Protein AF-A0A524AVU0-F1 (afdb_monomer)

Mea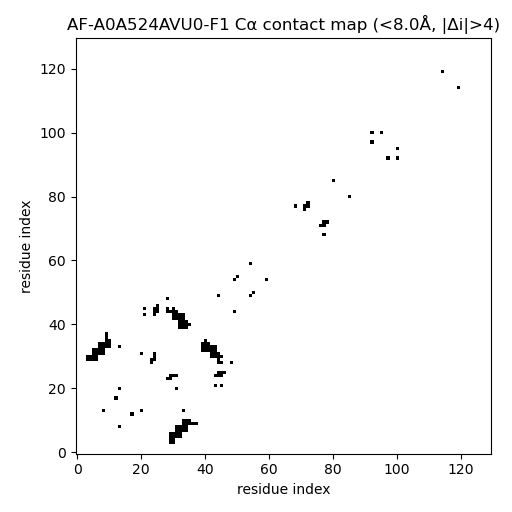n predicted aligned error: 15.17 Å

Radius of gyration: 26.37 Å; Cα contacts (8 Å, |Δi|>4): 85; chains: 1; bounding box: 42×37×75 Å

Structure (mmCIF, N/CA/C/O backbone):
data_AF-A0A524AVU0-F1
#
_entry.id   AF-A0A524AVU0-F1
#
loop_
_atom_site.group_PDB
_atom_site.id
_atom_site.type_symbol
_atom_site.label_atom_id
_atom_site.label_alt_id
_atom_site.label_comp_id
_atom_site.label_asym_id
_atom_site.label_entity_id
_atom_site.label_seq_id
_atom_site.pdbx_PDB_ins_code
_atom_site.Cartn_x
_atom_site.Cartn_y
_atom_site.Cartn_z
_atom_site.occupancy
_atom_site.B_iso_or_equiv
_atom_site.auth_seq_id
_atom_site.auth_comp_id
_atom_site.auth_asym_id
_atom_site.auth_atom_id
_atom_site.pdbx_PDB_model_num
ATOM 1 N N . MET A 1 1 ? -4.276 -19.405 12.313 1.00 39.25 1 MET A N 1
ATOM 2 C CA . MET A 1 1 ? -4.145 -18.007 12.781 1.00 39.25 1 MET A CA 1
ATOM 3 C C . MET A 1 1 ? -4.163 -18.023 14.297 1.00 39.25 1 MET A C 1
ATOM 5 O O . MET A 1 1 ? -5.142 -18.492 14.859 1.00 39.25 1 MET A O 1
ATOM 9 N N . ALA A 1 2 ? -3.079 -17.612 14.958 1.00 41.84 2 ALA A N 1
ATOM 10 C CA . ALA A 1 2 ? -3.064 -17.528 16.416 1.00 41.84 2 ALA A CA 1
ATOM 11 C C . ALA A 1 2 ? -3.950 -16.352 16.847 1.00 41.84 2 ALA A C 1
ATOM 13 O O . ALA A 1 2 ? -3.690 -15.211 16.464 1.00 41.84 2 ALA A O 1
ATOM 14 N N . ILE A 1 3 ? -5.014 -16.637 17.594 1.00 47.78 3 ILE A N 1
ATOM 15 C CA . ILE A 1 3 ? -5.850 -15.610 18.211 1.00 47.78 3 ILE A CA 1
ATOM 16 C C . ILE A 1 3 ? -4.980 -14.966 19.292 1.00 47.78 3 ILE A C 1
ATOM 18 O O . ILE A 1 3 ? -4.760 -15.560 20.345 1.00 47.78 3 ILE A O 1
ATOM 22 N N . LYS A 1 4 ? -4.414 -13.784 19.016 1.00 62.25 4 LYS A N 1
ATOM 23 C CA . LYS A 1 4 ? -3.783 -12.979 20.067 1.00 62.25 4 LYS A CA 1
ATOM 24 C C . LYS A 1 4 ? -4.884 -12.625 21.067 1.00 62.25 4 LYS A C 1
ATOM 26 O O . LYS A 1 4 ? -5.882 -12.024 20.674 1.00 62.25 4 LYS A O 1
ATOM 31 N N . THR A 1 5 ? -4.725 -13.018 22.327 1.00 80.88 5 THR A N 1
ATOM 32 C CA . THR A 1 5 ? -5.661 -12.678 23.403 1.00 80.88 5 THR A CA 1
ATOM 33 C C . THR A 1 5 ? -5.806 -11.159 23.470 1.00 80.88 5 THR A C 1
ATOM 35 O O . THR A 1 5 ? -4.847 -10.474 23.804 1.00 80.88 5 THR A O 1
ATOM 38 N N . ALA A 1 6 ? -6.968 -10.623 23.096 1.00 86.19 6 ALA A N 1
ATOM 39 C CA . ALA A 1 6 ? -7.215 -9.185 23.109 1.00 86.19 6 ALA A CA 1
ATOM 40 C C . ALA A 1 6 ? -7.743 -8.750 24.480 1.00 86.19 6 ALA A C 1
ATOM 42 O O . ALA A 1 6 ? -8.672 -9.357 25.022 1.00 86.19 6 ALA A O 1
ATOM 43 N N . LYS A 1 7 ? -7.161 -7.684 25.030 1.00 92.50 7 LYS A N 1
ATOM 44 C CA . LYS A 1 7 ? -7.627 -7.054 26.270 1.00 92.50 7 LYS A CA 1
ATOM 45 C C . LYS A 1 7 ? -8.845 -6.189 25.950 1.00 92.50 7 LYS A C 1
ATOM 47 O O . LYS A 1 7 ? -8.826 -5.468 24.960 1.00 92.50 7 LYS A O 1
ATOM 52 N N . ARG A 1 8 ? -9.901 -6.255 26.759 1.00 94.44 8 ARG A N 1
ATOM 53 C CA . ARG A 1 8 ? -11.109 -5.426 26.600 1.00 94.44 8 ARG A CA 1
ATOM 54 C C . ARG A 1 8 ? -11.158 -4.382 27.700 1.00 94.44 8 ARG A C 1
ATOM 56 O O . ARG A 1 8 ? -10.983 -4.741 28.860 1.00 94.44 8 ARG A O 1
ATOM 63 N N . ILE A 1 9 ? -11.393 -3.127 27.332 1.00 95.75 9 ILE A N 1
ATOM 64 C CA . ILE A 1 9 ? -11.539 -2.016 28.277 1.00 95.75 9 ILE A CA 1
ATOM 65 C C . ILE A 1 9 ? -12.747 -1.143 27.907 1.00 95.75 9 ILE A C 1
ATOM 67 O O . ILE A 1 9 ? -13.034 -0.967 26.719 1.00 95.75 9 ILE A O 1
ATOM 71 N N . PRO A 1 10 ? -13.454 -0.549 28.880 1.00 96.75 10 PRO A N 1
ATOM 72 C CA . PRO A 1 10 ? -14.477 0.455 28.608 1.00 96.75 10 PRO A CA 1
ATOM 73 C C . PRO A 1 10 ? -13.900 1.716 27.947 1.00 96.75 10 PRO A C 1
ATOM 75 O O . PRO A 1 10 ? -12.775 2.130 28.224 1.00 96.75 10 PRO A O 1
ATOM 78 N N . ALA A 1 11 ? -14.704 2.404 27.135 1.00 95.06 11 ALA A N 1
ATOM 79 C CA . ALA A 1 11 ? -14.329 3.662 26.483 1.00 95.06 11 ALA A CA 1
ATOM 80 C C . ALA A 1 11 ? -13.918 4.762 27.476 1.00 95.06 11 ALA A C 1
ATOM 82 O O . ALA A 1 11 ? -13.056 5.586 27.175 1.00 95.06 11 ALA A O 1
ATOM 83 N N . THR A 1 12 ? -14.503 4.764 28.675 1.00 94.69 12 THR A N 1
ATOM 84 C CA . THR A 1 12 ? -14.124 5.671 29.765 1.00 94.69 12 THR A CA 1
ATOM 85 C C . THR A 1 12 ? -12.705 5.408 30.261 1.00 94.69 12 THR A C 1
ATOM 87 O O . THR A 1 12 ? -11.946 6.353 30.453 1.00 94.69 12 THR A O 1
ATOM 90 N N . GLU A 1 13 ? -12.318 4.141 30.411 1.00 93.38 13 GLU A N 1
ATOM 91 C CA . GLU A 1 13 ? -10.966 3.743 30.809 1.00 93.38 13 GLU A CA 1
ATOM 92 C C . GLU A 1 13 ? -9.952 4.066 29.707 1.00 93.38 13 GLU A C 1
ATOM 94 O O . GLU A 1 13 ? -8.913 4.669 29.977 1.00 93.38 13 GLU A O 1
ATOM 99 N N . ALA A 1 14 ? -10.305 3.777 28.450 1.00 93.25 14 ALA A N 1
ATOM 100 C CA . ALA A 1 14 ? -9.487 4.122 27.290 1.00 93.25 14 ALA A CA 1
ATOM 101 C C . ALA A 1 14 ? -9.226 5.633 27.196 1.00 93.25 14 ALA A C 1
ATOM 103 O O . ALA A 1 14 ? -8.112 6.043 26.886 1.00 93.25 14 ALA A O 1
ATOM 104 N N . LYS A 1 15 ? -10.232 6.467 27.495 1.00 93.19 15 LYS A N 1
ATOM 105 C CA . LYS A 1 15 ? -10.098 7.929 27.504 1.00 93.19 15 LYS A CA 1
ATOM 106 C C . LYS A 1 15 ? -9.169 8.413 28.619 1.00 93.19 15 LYS A C 1
ATOM 108 O O . LYS A 1 15 ? -8.332 9.277 28.375 1.00 93.19 15 LYS A O 1
ATOM 113 N N . THR A 1 16 ? -9.314 7.872 29.826 1.00 96.31 16 THR A N 1
ATOM 114 C CA . THR A 1 16 ? -8.532 8.295 30.999 1.00 96.31 16 THR A CA 1
ATOM 115 C C . THR A 1 16 ? -7.072 7.848 30.912 1.00 96.31 16 THR A C 1
ATOM 117 O O . THR A 1 16 ? -6.177 8.595 31.299 1.00 96.31 16 THR A O 1
ATOM 120 N N . HIS A 1 17 ? -6.815 6.659 30.363 1.00 95.19 17 HIS A N 1
ATOM 121 C CA . HIS A 1 17 ? -5.491 6.027 30.351 1.00 95.19 17 HIS A CA 1
ATOM 122 C C . HIS A 1 17 ? -4.903 5.865 28.945 1.00 95.19 17 HIS A C 1
ATOM 124 O O . HIS A 1 17 ? -4.040 5.014 28.728 1.00 95.19 17 HIS A O 1
ATOM 130 N N . PHE A 1 18 ? -5.332 6.688 27.983 1.00 94.75 18 PHE A N 1
ATOM 131 C CA . PHE A 1 18 ? -5.000 6.507 26.566 1.00 94.75 18 PHE A CA 1
ATOM 132 C C . PHE A 1 18 ? -3.496 6.337 26.304 1.00 94.75 18 PHE A C 1
ATOM 134 O O . PHE A 1 18 ? -3.090 5.404 25.618 1.00 94.75 18 PHE A O 1
ATOM 141 N N . GLY A 1 19 ? -2.654 7.188 26.900 1.00 94.25 19 GLY A N 1
ATOM 142 C CA . GLY A 1 19 ? -1.200 7.112 26.717 1.00 94.25 19 GLY A CA 1
ATOM 143 C C . GLY A 1 19 ? -0.590 5.793 27.208 1.00 94.25 19 GLY A C 1
ATOM 144 O O . GLY A 1 19 ? 0.265 5.224 26.533 1.00 94.25 19 GLY A O 1
ATOM 145 N N . GLN A 1 20 ? -1.067 5.267 28.341 1.00 95.06 20 GLN A N 1
ATOM 146 C CA . GLN A 1 20 ? -0.618 3.975 28.874 1.00 95.06 20 GLN A CA 1
ATOM 147 C C . GLN A 1 20 ? -1.078 2.820 27.984 1.00 95.06 20 GLN A C 1
ATOM 149 O O . GLN A 1 20 ? -0.287 1.928 27.692 1.00 95.06 20 GLN A O 1
ATOM 154 N N . VAL A 1 21 ? -2.322 2.873 27.496 1.00 95.00 21 VAL A N 1
ATOM 155 C CA . VAL A 1 21 ? -2.873 1.879 26.564 1.00 95.00 21 VAL A CA 1
ATOM 156 C C . VAL A 1 21 ? -2.063 1.843 25.266 1.00 95.00 21 VAL A C 1
ATOM 158 O O . VAL A 1 21 ? -1.675 0.768 24.816 1.00 95.00 21 VAL A O 1
ATOM 161 N N . VAL A 1 22 ? -1.743 3.002 24.682 1.00 95.31 22 VAL A N 1
ATOM 162 C CA . 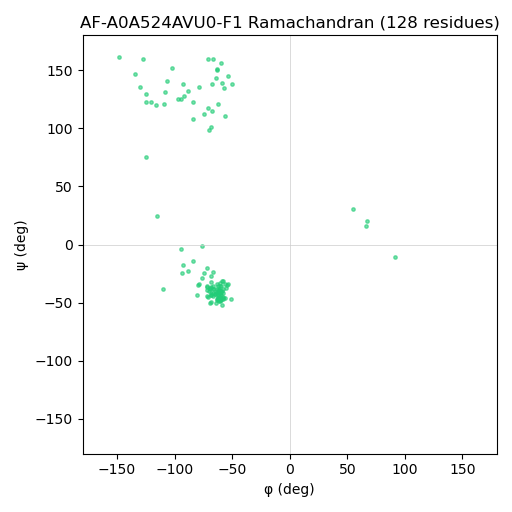VAL A 1 22 ? -0.910 3.080 23.469 1.00 95.31 22 VAL A CA 1
ATOM 163 C C . VAL A 1 22 ? 0.484 2.507 23.722 1.00 95.31 22 VAL A C 1
ATOM 165 O O . VAL A 1 22 ? 0.965 1.709 22.917 1.00 95.31 22 VAL A O 1
ATOM 168 N N . GLN A 1 23 ? 1.117 2.859 24.845 1.00 95.06 23 GLN A N 1
ATOM 169 C CA . GLN A 1 23 ? 2.435 2.336 25.202 1.00 95.06 23 GLN A CA 1
ATOM 170 C C . GLN A 1 23 ? 2.413 0.811 25.401 1.00 95.06 23 GLN A C 1
ATOM 172 O O . GLN A 1 23 ? 3.304 0.114 24.912 1.00 95.06 23 GLN A O 1
ATOM 177 N N . GLU A 1 24 ? 1.395 0.278 26.081 1.00 92.75 24 GLU A N 1
ATOM 178 C CA . GLU A 1 24 ? 1.195 -1.160 26.297 1.00 92.75 24 GLU A CA 1
ATOM 179 C C . GLU A 1 24 ? 1.039 -1.896 24.961 1.00 92.75 24 GLU A C 1
ATOM 181 O O . GLU A 1 24 ? 1.750 -2.872 24.711 1.00 92.75 24 GLU A O 1
ATOM 186 N N . VAL A 1 25 ? 0.178 -1.401 24.067 1.00 95.25 25 VAL A N 1
ATOM 187 C CA . VAL A 1 25 ? -0.040 -1.987 22.735 1.00 95.25 25 VAL A CA 1
ATOM 188 C C . VAL A 1 25 ? 1.233 -1.929 21.888 1.00 95.25 25 VAL A C 1
ATOM 190 O O . VAL A 1 25 ? 1.568 -2.904 21.214 1.00 95.25 25 VAL A O 1
ATOM 193 N N . ALA A 1 26 ? 1.968 -0.815 21.927 1.00 93.94 26 ALA A N 1
ATOM 194 C CA . ALA A 1 26 ? 3.218 -0.659 21.188 1.00 93.94 26 ALA A CA 1
ATOM 195 C C . ALA A 1 26 ? 4.318 -1.607 21.695 1.00 93.94 26 ALA A C 1
ATOM 197 O O . ALA A 1 26 ? 5.064 -2.163 20.892 1.00 93.94 26 ALA A O 1
ATOM 198 N N . THR A 1 27 ? 4.394 -1.816 23.013 1.00 93.12 27 THR A N 1
ATOM 199 C CA . THR A 1 27 ? 5.441 -2.633 23.650 1.00 93.12 27 THR A CA 1
ATOM 200 C C . THR A 1 27 ? 5.140 -4.128 23.547 1.00 93.12 27 THR A C 1
ATOM 202 O O . THR A 1 27 ? 6.022 -4.926 23.247 1.00 93.12 27 THR A O 1
ATOM 205 N N . THR A 1 28 ? 3.890 -4.524 23.791 1.00 91.44 28 THR A N 1
ATOM 206 C CA . THR A 1 28 ? 3.496 -5.941 23.875 1.00 91.44 28 THR A CA 1
ATOM 207 C C . THR A 1 28 ? 2.986 -6.501 22.550 1.00 91.44 28 THR A C 1
ATOM 209 O O . THR A 1 28 ? 3.020 -7.710 22.328 1.00 91.44 28 THR A O 1
ATOM 212 N N . GLY A 1 29 ? 2.482 -5.642 21.658 1.00 88.69 29 GLY A N 1
ATOM 213 C CA . GLY A 1 29 ? 1.779 -6.070 20.450 1.00 88.69 29 GLY A CA 1
ATOM 214 C C . GLY A 1 29 ? 0.444 -6.769 20.731 1.00 88.69 29 GLY A C 1
ATOM 215 O O . GLY A 1 29 ? -0.071 -7.459 19.843 1.00 88.69 29 GLY A O 1
ATOM 216 N N . THR A 1 30 ? -0.095 -6.636 21.946 1.00 92.88 30 THR A N 1
ATOM 217 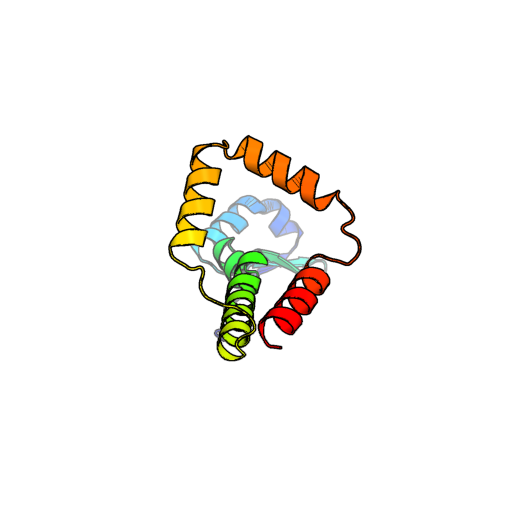C CA . THR A 1 30 ? -1.403 -7.162 22.345 1.00 92.88 30 THR A CA 1
ATOM 218 C C . THR A 1 30 ? -2.498 -6.169 21.947 1.00 92.88 30 THR A C 1
ATOM 220 O O . THR A 1 30 ? -2.439 -5.020 22.380 1.00 92.88 30 THR A O 1
ATOM 223 N N . PRO A 1 31 ? -3.497 -6.564 21.135 1.00 94.44 31 PRO A N 1
ATOM 224 C CA . PRO A 1 31 ? -4.611 -5.689 20.782 1.00 94.44 31 PRO A CA 1
ATOM 225 C C . PRO A 1 31 ? -5.466 -5.317 21.995 1.00 94.44 31 PRO A C 1
ATOM 227 O O . PRO A 1 31 ? -5.741 -6.163 22.852 1.00 94.44 31 PRO A O 1
ATOM 230 N N . VAL A 1 32 ? -5.952 -4.076 22.017 1.00 96.00 32 VAL A N 1
ATOM 231 C CA . VAL A 1 32 ? -6.904 -3.593 23.024 1.00 96.00 32 VAL A CA 1
ATOM 232 C C . VAL A 1 32 ? -8.218 -3.233 22.347 1.00 96.00 32 VAL A C 1
ATOM 234 O O . VAL A 1 32 ? -8.255 -2.368 21.480 1.00 96.00 32 VAL A O 1
ATOM 237 N N . ILE A 1 33 ? -9.299 -3.892 22.741 1.00 95.94 33 ILE A N 1
ATOM 238 C CA . ILE A 1 33 ? -10.658 -3.631 22.274 1.00 95.94 33 ILE A CA 1
ATOM 239 C C . ILE A 1 33 ? -11.317 -2.630 23.225 1.00 95.94 33 ILE A C 1
ATOM 241 O O . ILE A 1 33 ? -11.350 -2.835 24.439 1.00 95.94 33 ILE A O 1
ATOM 245 N N . ILE A 1 34 ? -11.855 -1.557 22.659 1.00 96.81 34 ILE A N 1
ATOM 246 C CA . ILE A 1 34 ? -12.603 -0.527 23.368 1.00 96.81 34 ILE A CA 1
ATOM 247 C C . ILE A 1 34 ? -14.088 -0.859 23.287 1.00 96.81 34 ILE A C 1
ATOM 249 O O . ILE A 1 34 ? -14.645 -0.996 22.195 1.00 96.81 34 ILE A O 1
ATOM 253 N N . GLN A 1 35 ? -14.726 -0.928 24.451 1.00 97.19 35 GLN A N 1
ATOM 254 C CA . GLN A 1 35 ? -16.146 -1.215 24.579 1.00 97.19 35 GLN A CA 1
ATOM 255 C C . GLN A 1 35 ? -16.952 0.026 24.951 1.00 97.19 35 GLN A C 1
ATOM 257 O O . GLN A 1 35 ? -16.555 0.812 25.814 1.00 97.19 35 GLN A O 1
ATOM 262 N N . HIS A 1 36 ? -18.137 0.175 24.368 1.00 94.81 36 HIS A N 1
ATOM 263 C CA . HIS A 1 36 ? -19.118 1.171 24.793 1.00 94.81 36 HIS A CA 1
ATOM 264 C C . HIS A 1 36 ? -20.435 0.464 25.092 1.00 94.81 36 HIS A C 1
ATOM 266 O O . HIS A 1 36 ? -20.977 -0.217 24.231 1.00 94.81 36 HIS A O 1
ATOM 272 N N . ARG A 1 37 ? -20.939 0.618 26.324 1.00 92.19 37 ARG A N 1
ATOM 273 C CA . ARG A 1 37 ? -22.160 -0.059 26.809 1.00 92.19 37 ARG A CA 1
ATOM 274 C C . ARG A 1 37 ? -22.131 -1.592 26.664 1.00 92.19 37 ARG A C 1
ATOM 276 O O . ARG A 1 37 ? -23.174 -2.212 26.534 1.00 92.19 37 ARG A O 1
ATOM 283 N N . GLY A 1 38 ? -20.940 -2.189 26.746 1.00 88.62 38 GLY A N 1
ATOM 284 C CA . GLY A 1 38 ? -20.739 -3.640 26.658 1.00 88.62 38 GLY A CA 1
ATOM 285 C C . GLY A 1 38 ? -20.464 -4.164 25.246 1.00 88.62 38 GLY A C 1
ATOM 286 O O . GLY A 1 38 ? -20.014 -5.298 25.121 1.00 88.62 38 GLY A O 1
ATOM 287 N N . ASP A 1 39 ? -20.644 -3.337 24.214 1.00 94.88 39 ASP A N 1
ATOM 288 C CA . ASP A 1 39 ? -20.388 -3.721 22.826 1.00 94.88 39 ASP A CA 1
ATOM 289 C C . ASP A 1 39 ? -18.963 -3.356 22.398 1.00 94.88 39 ASP A C 1
ATOM 291 O O . ASP A 1 39 ? -18.485 -2.255 22.690 1.00 94.88 39 ASP A O 1
ATOM 295 N N . ASP A 1 40 ? -18.301 -4.256 21.667 1.00 96.06 40 ASP A N 1
ATOM 296 C CA . ASP A 1 40 ? -16.992 -4.021 21.048 1.00 96.06 40 ASP A CA 1
ATOM 297 C C . ASP A 1 40 ? -17.144 -2.972 19.922 1.00 96.06 40 ASP A C 1
ATOM 299 O O . ASP A 1 40 ? -17.825 -3.219 18.930 1.00 96.06 40 ASP A O 1
ATOM 303 N N . GLN A 1 41 ? -16.532 -1.789 20.071 1.00 95.94 41 GLN A N 1
ATOM 304 C CA . GLN A 1 41 ? -16.701 -0.665 19.128 1.00 95.94 41 GLN A CA 1
ATOM 305 C C . GLN A 1 41 ? -15.455 -0.366 18.297 1.00 95.94 41 GLN A C 1
ATOM 307 O O . GLN A 1 41 ? -15.547 0.006 17.130 1.00 95.94 41 GLN A O 1
ATOM 312 N N . ALA A 1 42 ? -14.277 -0.473 18.906 1.00 94.25 42 ALA A N 1
ATOM 313 C CA . ALA A 1 42 ? -13.017 -0.143 18.256 1.00 94.25 42 ALA A CA 1
ATOM 314 C C . ALA A 1 42 ? -11.891 -1.020 18.795 1.00 94.25 42 ALA A C 1
ATOM 316 O O . ALA A 1 42 ? -11.992 -1.584 19.883 1.00 94.25 42 ALA A O 1
ATOM 317 N N . VAL A 1 43 ? -10.792 -1.108 18.050 1.00 95.00 43 VAL A N 1
ATOM 318 C CA . VAL A 1 43 ? -9.576 -1.796 18.486 1.00 95.00 43 VAL A CA 1
ATOM 319 C C . VAL A 1 43 ? -8.369 -0.890 18.284 1.00 95.00 43 VAL A C 1
ATOM 321 O O . VAL A 1 43 ? -8.224 -0.252 17.244 1.00 95.00 43 VAL A O 1
ATOM 324 N N . ILE A 1 44 ? -7.493 -0.844 19.281 1.00 95.50 44 ILE A N 1
ATOM 325 C CA . ILE A 1 44 ? -6.159 -0.263 19.178 1.00 95.50 44 ILE A CA 1
ATOM 326 C C . ILE A 1 44 ? -5.183 -1.411 18.923 1.00 95.50 44 ILE A C 1
ATOM 328 O O . ILE A 1 44 ? -5.114 -2.379 19.685 1.00 95.50 44 ILE A O 1
ATOM 332 N N . ILE A 1 45 ? -4.414 -1.285 17.846 1.00 95.25 45 ILE A N 1
ATOM 333 C CA . ILE A 1 45 ? -3.318 -2.185 17.489 1.00 95.25 45 ILE A CA 1
ATOM 334 C C . ILE A 1 45 ? -2.047 -1.377 17.248 1.00 95.25 45 ILE A C 1
ATOM 336 O O . ILE A 1 45 ? -2.098 -0.177 16.981 1.00 95.25 45 ILE A O 1
ATOM 340 N N . SER A 1 46 ? -0.895 -2.040 17.337 1.00 94.00 46 SER A N 1
ATOM 341 C CA . SER A 1 46 ? 0.378 -1.404 17.002 1.00 94.00 46 SER A CA 1
ATOM 342 C C . SER A 1 46 ? 0.400 -1.012 15.523 1.00 94.00 46 SER A C 1
ATOM 344 O O . SER A 1 46 ? -0.187 -1.700 14.684 1.00 94.00 46 SER A O 1
ATOM 346 N N . LEU A 1 47 ? 1.137 0.049 15.178 1.00 89.12 47 LEU A N 1
ATOM 347 C CA . LEU A 1 47 ? 1.310 0.460 13.780 1.00 89.12 47 LEU A CA 1
ATOM 348 C C . LEU A 1 47 ? 1.866 -0.685 12.916 1.00 89.12 47 LEU A C 1
ATOM 350 O O . LEU A 1 47 ? 1.428 -0.879 11.788 1.00 89.12 47 LEU A O 1
ATOM 354 N N . ARG A 1 48 ? 2.772 -1.495 13.476 1.00 89.00 48 ARG A N 1
ATOM 355 C CA . ARG A 1 48 ? 3.326 -2.682 12.814 1.00 89.00 48 ARG A CA 1
ATOM 356 C C . ARG A 1 48 ? 2.246 -3.710 12.470 1.00 89.00 48 ARG A C 1
ATOM 358 O O . ARG A 1 48 ? 2.247 -4.259 11.370 1.00 89.00 48 ARG A O 1
ATOM 365 N N . ASP A 1 49 ? 1.343 -3.999 13.407 1.00 90.06 49 ASP A N 1
ATOM 366 C CA . ASP A 1 49 ? 0.236 -4.927 13.159 1.00 90.06 49 ASP A CA 1
ATOM 367 C C . ASP A 1 49 ? -0.773 -4.327 12.169 1.00 90.06 49 ASP A C 1
ATOM 369 O O . ASP A 1 49 ? -1.246 -5.049 11.292 1.00 90.06 49 ASP A O 1
ATOM 373 N N . PHE A 1 50 ? -1.041 -3.018 12.248 1.00 89.12 50 PHE A N 1
ATOM 374 C CA . PHE A 1 50 ? -1.881 -2.311 11.280 1.00 89.12 50 PHE A CA 1
ATOM 375 C C . PHE A 1 50 ? -1.319 -2.425 9.861 1.00 89.12 50 PHE A C 1
ATOM 377 O O . PHE A 1 50 ? -2.019 -2.902 8.978 1.00 89.12 50 PHE A O 1
ATOM 384 N N . GLN A 1 51 ? -0.042 -2.102 9.652 1.00 86.75 51 GLN A N 1
ATOM 385 C CA . GLN A 1 51 ? 0.620 -2.194 8.344 1.00 86.75 51 GLN A CA 1
ATOM 386 C C . GLN A 1 51 ? 0.636 -3.622 7.782 1.00 86.75 51 GLN A C 1
ATOM 388 O O . GLN A 1 51 ? 0.553 -3.816 6.572 1.00 86.75 51 GLN A O 1
ATOM 393 N N . ARG A 1 52 ? 0.722 -4.645 8.643 1.00 84.50 52 ARG A N 1
ATOM 394 C CA . ARG A 1 52 ? 0.637 -6.046 8.204 1.00 84.50 52 ARG A CA 1
ATOM 395 C C . ARG A 1 52 ? -0.775 -6.423 7.748 1.00 84.50 52 ARG A C 1
ATOM 397 O O . ARG A 1 52 ? -0.919 -7.191 6.802 1.00 84.50 52 ARG A O 1
ATOM 404 N N . LEU A 1 53 ? -1.803 -5.947 8.450 1.00 84.38 53 LEU A N 1
ATOM 405 C CA . LEU A 1 53 ? -3.207 -6.249 8.143 1.00 84.38 53 LEU A CA 1
ATOM 406 C C . LEU A 1 53 ? -3.733 -5.408 6.969 1.00 84.38 53 LEU A C 1
ATOM 408 O O . LEU A 1 53 ? -4.513 -5.899 6.153 1.00 84.38 53 LEU A O 1
ATOM 412 N N . TRP A 1 54 ? -3.244 -4.176 6.854 1.00 77.69 54 TRP A N 1
ATOM 413 C CA . TRP A 1 54 ? -3.533 -3.201 5.808 1.00 77.69 54 TRP A CA 1
ATOM 414 C C . TRP A 1 54 ? -2.225 -2.734 5.148 1.00 77.69 54 TRP A C 1
ATOM 416 O O . TRP A 1 54 ? -1.744 -1.632 5.417 1.00 77.69 54 TRP A O 1
ATOM 426 N N . PRO A 1 55 ? -1.614 -3.565 4.283 1.00 67.94 55 PRO A N 1
ATOM 427 C CA . PRO A 1 55 ? -0.516 -3.106 3.444 1.00 67.94 55 PRO A CA 1
ATOM 428 C C . PRO A 1 55 ? -1.008 -1.936 2.586 1.00 67.94 55 PRO A C 1
ATOM 430 O O . PRO A 1 55 ? -2.129 -2.005 2.072 1.00 67.94 55 PRO A O 1
ATOM 433 N N . LEU A 1 56 ? -0.182 -0.895 2.411 1.00 62.22 56 LEU A N 1
ATOM 434 C CA . LEU A 1 56 ? -0.477 0.175 1.452 1.00 62.22 56 LEU A CA 1
ATOM 435 C C . LEU A 1 56 ? -0.834 -0.442 0.092 1.00 62.22 56 LEU A C 1
ATOM 437 O O . LEU A 1 56 ? -0.200 -1.398 -0.356 1.00 62.22 56 LEU A O 1
ATOM 441 N N . GLU A 1 57 ? -1.850 0.114 -0.556 1.00 55.19 57 GLU A N 1
ATOM 442 C CA . GLU A 1 57 ? -2.424 -0.378 -1.813 1.00 55.19 57 GLU A CA 1
ATOM 443 C C . GLU A 1 57 ? -1.363 -0.542 -2.917 1.00 55.19 57 GLU A C 1
ATOM 445 O O . GLU A 1 57 ? -1.366 -1.530 -3.648 1.00 55.19 57 GLU A O 1
ATOM 450 N N . GLU A 1 58 ? -0.357 0.335 -2.944 1.00 52.41 58 GLU A N 1
ATOM 451 C CA . GLU A 1 58 ? 0.808 0.251 -3.835 1.00 52.41 58 GLU A CA 1
ATOM 452 C C . GLU A 1 58 ? 1.602 -1.057 -3.676 1.00 52.41 58 GLU A C 1
ATOM 454 O O . GLU A 1 58 ? 2.024 -1.659 -4.666 1.00 52.41 58 GLU A O 1
ATOM 459 N N . ALA A 1 59 ? 1.747 -1.555 -2.444 1.00 53.84 59 ALA A N 1
ATOM 460 C CA . ALA A 1 59 ? 2.436 -2.812 -2.160 1.00 53.84 59 ALA A CA 1
ATOM 461 C C . ALA A 1 59 ? 1.598 -4.045 -2.541 1.00 53.84 59 ALA A C 1
ATOM 463 O O . ALA A 1 59 ? 2.161 -5.106 -2.809 1.00 53.84 59 ALA A O 1
ATOM 464 N N . ARG A 1 60 ? 0.262 -3.924 -2.595 1.00 53.16 60 ARG A N 1
ATOM 465 C CA . ARG A 1 60 ? -0.633 -4.981 -3.109 1.00 53.16 60 ARG A CA 1
ATOM 466 C C . ARG A 1 60 ? -0.684 -5.002 -4.637 1.00 53.16 60 ARG A C 1
ATOM 468 O O . ARG A 1 60 ? -0.750 -6.084 -5.216 1.00 53.16 60 ARG A O 1
ATOM 475 N N . LEU A 1 61 ? -0.599 -3.835 -5.275 1.00 55.41 61 LEU A N 1
ATOM 476 C CA . LEU A 1 61 ? -0.618 -3.688 -6.732 1.00 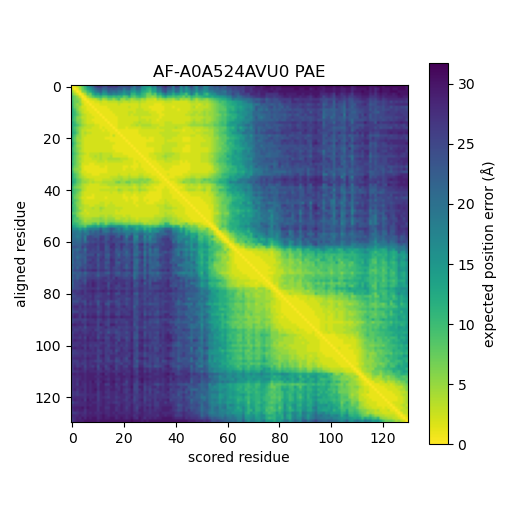55.41 61 LEU A CA 1
ATOM 477 C C . LEU A 1 61 ? 0.709 -4.074 -7.390 1.00 55.41 61 LEU A C 1
ATOM 479 O O . LEU A 1 61 ? 0.701 -4.516 -8.533 1.00 55.41 61 LEU A O 1
ATOM 483 N N . ALA A 1 62 ? 1.850 -3.933 -6.710 1.00 61.91 62 ALA A N 1
ATOM 484 C CA . ALA A 1 62 ? 3.153 -4.291 -7.278 1.00 61.91 62 ALA A CA 1
ATOM 485 C C . ALA A 1 62 ? 3.267 -5.782 -7.695 1.00 61.91 62 ALA A C 1
ATOM 487 O O . ALA A 1 62 ? 3.646 -6.037 -8.840 1.00 61.91 62 ALA A O 1
ATOM 488 N N . PRO A 1 63 ? 2.877 -6.772 -6.862 1.00 69.12 63 PRO A N 1
ATOM 489 C CA . PRO A 1 63 ? 2.853 -8.178 -7.269 1.00 69.12 63 PRO A CA 1
ATOM 490 C C . PRO A 1 63 ? 1.899 -8.459 -8.435 1.00 69.12 63 PRO A C 1
ATOM 492 O O . PRO A 1 63 ? 2.201 -9.278 -9.298 1.00 69.12 63 PRO A O 1
ATOM 495 N N . GLU A 1 64 ? 0.735 -7.808 -8.463 1.00 72.88 64 GLU A N 1
ATOM 496 C CA . GLU A 1 64 ? -0.259 -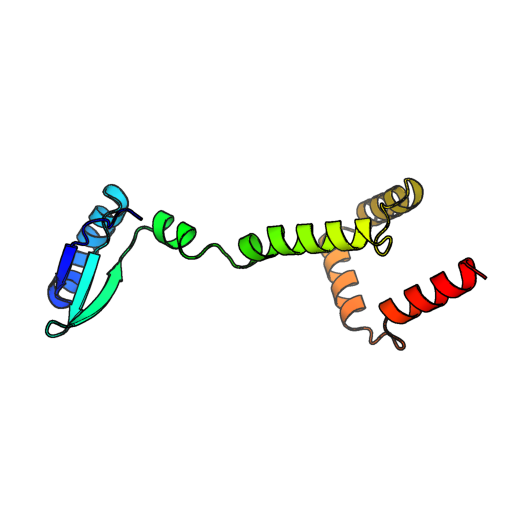8.000 -9.521 1.00 72.88 64 GLU A CA 1
ATOM 497 C C . GLU A 1 64 ? 0.206 -7.382 -10.842 1.00 72.88 64 GLU A C 1
ATOM 499 O O . GLU A 1 64 ? 0.168 -8.038 -11.881 1.00 72.88 64 GLU A O 1
ATOM 504 N N . ARG A 1 65 ? 0.756 -6.166 -10.796 1.00 73.25 65 ARG A N 1
ATOM 505 C CA . ARG A 1 65 ? 1.367 -5.501 -11.950 1.00 73.25 65 ARG A CA 1
ATOM 506 C C . ARG A 1 65 ? 2.520 -6.305 -12.530 1.00 73.25 65 ARG A C 1
ATOM 508 O O . ARG A 1 65 ? 2.609 -6.407 -13.750 1.00 73.25 65 ARG A O 1
ATOM 515 N N . GLU A 1 66 ? 3.370 -6.900 -11.694 1.00 80.94 66 GLU A N 1
ATOM 516 C CA . GLU A 1 66 ? 4.470 -7.731 -12.189 1.00 80.94 66 GLU A CA 1
ATOM 517 C C . GLU A 1 66 ? 3.959 -9.031 -12.823 1.00 80.94 66 GLU A C 1
ATOM 519 O O . GLU A 1 66 ? 4.454 -9.444 -13.872 1.00 80.94 66 GLU A O 1
ATOM 524 N N . ARG A 1 67 ? 2.907 -9.642 -12.259 1.00 80.12 67 ARG A N 1
ATOM 525 C CA . ARG A 1 67 ? 2.235 -10.800 -12.875 1.00 80.12 67 ARG A CA 1
ATOM 526 C C . ARG A 1 67 ? 1.629 -10.450 -14.228 1.00 80.12 67 ARG A C 1
ATOM 528 O O . ARG A 1 67 ? 1.827 -11.197 -15.180 1.00 80.12 67 ARG A O 1
ATOM 535 N N . VAL A 1 68 ? 0.932 -9.318 -14.329 1.00 82.81 68 VAL A N 1
ATOM 536 C CA . VAL A 1 68 ? 0.349 -8.835 -15.589 1.00 82.81 68 VAL A CA 1
ATOM 537 C C . VAL A 1 68 ? 1.447 -8.539 -16.607 1.00 82.81 68 VAL A C 1
ATOM 539 O O . VAL A 1 68 ? 1.364 -9.011 -17.736 1.00 82.81 68 VAL A O 1
ATOM 542 N N . ARG A 1 69 ? 2.518 -7.834 -16.218 1.00 81.88 69 ARG A N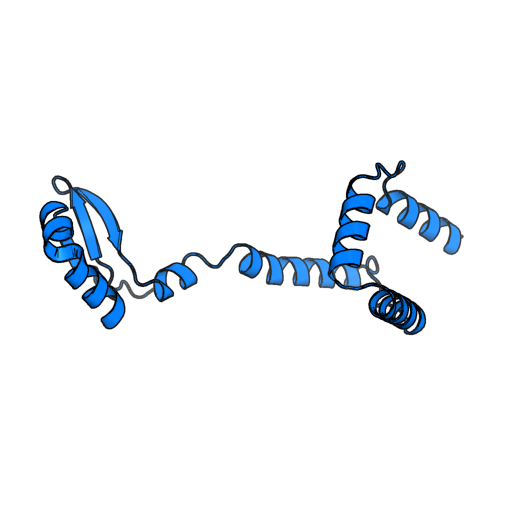 1
ATOM 543 C CA . ARG A 1 69 ? 3.676 -7.585 -17.093 1.00 81.88 69 ARG A CA 1
ATOM 544 C C . ARG A 1 69 ? 4.308 -8.876 -17.590 1.00 81.88 69 ARG A C 1
ATOM 546 O O . ARG A 1 69 ? 4.571 -9.001 -18.780 1.00 81.88 69 ARG A O 1
ATOM 553 N N . THR A 1 70 ? 4.516 -9.837 -16.697 1.00 84.19 70 THR A N 1
ATOM 554 C CA . THR A 1 70 ? 5.056 -11.151 -17.054 1.00 84.19 70 THR A CA 1
ATOM 555 C C . THR A 1 70 ? 4.137 -11.864 -18.042 1.00 84.19 70 THR A C 1
ATOM 557 O O . THR A 1 70 ? 4.608 -12.307 -19.082 1.00 84.19 70 THR A O 1
ATOM 560 N N . ALA A 1 71 ? 2.828 -11.902 -17.781 1.00 82.31 71 ALA A N 1
ATOM 561 C CA . ALA A 1 71 ? 1.855 -12.522 -18.678 1.00 82.31 71 ALA A CA 1
ATOM 562 C C . ALA A 1 71 ? 1.837 -11.862 -20.067 1.00 82.31 71 ALA A C 1
ATOM 564 O O . ALA A 1 71 ? 1.829 -12.557 -21.080 1.00 82.31 71 ALA A O 1
ATOM 565 N N . LEU A 1 72 ? 1.895 -10.530 -20.126 1.00 84.44 72 LEU A N 1
ATOM 566 C CA . LEU A 1 72 ? 1.954 -9.778 -21.379 1.00 84.44 72 LEU A CA 1
ATOM 567 C C . LEU A 1 72 ? 3.267 -10.018 -22.141 1.00 84.44 72 LEU A C 1
ATOM 569 O O . LEU A 1 72 ? 3.232 -10.147 -23.363 1.00 84.44 72 LEU A O 1
ATOM 573 N N . ARG A 1 73 ? 4.409 -10.139 -21.449 1.00 83.62 73 ARG A N 1
ATOM 574 C CA . ARG A 1 73 ? 5.683 -10.549 -22.068 1.00 83.62 73 ARG A CA 1
ATOM 575 C C . ARG A 1 73 ? 5.599 -11.962 -22.635 1.00 83.62 73 ARG A C 1
ATOM 577 O O . ARG A 1 73 ? 5.955 -12.181 -23.786 1.00 83.62 73 ARG A O 1
ATOM 584 N N . THR A 1 74 ? 5.083 -12.917 -21.858 1.00 84.00 74 THR A N 1
ATOM 585 C CA . THR A 1 74 ? 4.893 -14.304 -22.309 1.00 84.00 74 THR A CA 1
ATOM 586 C C . THR A 1 74 ? 3.960 -14.385 -23.518 1.00 84.00 74 THR A C 1
ATOM 588 O O . THR A 1 74 ? 4.198 -15.184 -24.417 1.00 84.00 74 THR A O 1
ATOM 591 N N . ALA A 1 75 ? 2.936 -13.531 -23.575 1.00 83.50 75 ALA A N 1
ATOM 592 C CA . ALA A 1 75 ? 2.030 -13.418 -24.714 1.00 83.50 75 ALA A CA 1
ATOM 593 C C . ALA A 1 75 ? 2.627 -12.658 -25.919 1.00 83.50 75 ALA A C 1
ATOM 595 O O . ALA A 1 75 ? 1.944 -12.494 -26.927 1.00 83.50 75 ALA A O 1
ATOM 596 N N . GLY A 1 76 ? 3.866 -12.156 -25.833 1.00 81.19 76 GLY A N 1
ATOM 597 C CA . GLY A 1 76 ? 4.498 -11.359 -26.892 1.00 81.19 76 GLY A CA 1
ATOM 598 C C . GLY A 1 76 ? 3.842 -9.989 -27.116 1.00 81.19 76 GLY A C 1
ATOM 599 O O . GLY A 1 76 ? 3.972 -9.394 -28.189 1.00 81.19 76 GLY A O 1
ATOM 600 N N . LEU A 1 77 ? 3.093 -9.496 -26.126 1.00 80.19 77 LEU A N 1
ATOM 601 C CA . LEU A 1 77 ? 2.425 -8.190 -26.136 1.00 80.19 77 LEU A CA 1
ATOM 602 C C . LEU A 1 77 ? 3.281 -7.089 -25.501 1.00 80.19 77 LEU A C 1
ATOM 604 O O . LEU A 1 77 ? 3.028 -5.911 -25.736 1.00 80.19 77 LEU A O 1
ATOM 608 N N . LEU A 1 78 ? 4.297 -7.467 -24.726 1.00 81.56 78 LEU A N 1
ATOM 609 C CA . LEU A 1 78 ? 5.346 -6.579 -24.233 1.00 81.56 78 LEU A CA 1
ATOM 610 C C . LEU A 1 78 ? 6.707 -7.138 -24.644 1.00 81.56 78 LEU A C 1
ATOM 612 O O . LEU A 1 78 ? 6.992 -8.306 -24.384 1.00 81.56 78 LEU A O 1
ATOM 616 N N . SER A 1 79 ? 7.541 -6.291 -25.237 1.00 78.38 79 SER A N 1
ATOM 617 C CA . SER A 1 79 ? 8.935 -6.606 -25.552 1.00 78.38 79 SER A CA 1
ATOM 618 C C . SER A 1 79 ? 9.867 -5.951 -24.538 1.00 78.38 79 SER A C 1
ATOM 620 O O . SER A 1 79 ? 9.535 -4.917 -23.954 1.00 78.38 79 SER A O 1
ATOM 622 N N . GLU A 1 80 ? 11.032 -6.561 -24.321 1.00 79.19 80 GLU A N 1
ATOM 623 C CA . GLU A 1 80 ? 12.118 -5.885 -23.612 1.00 79.19 80 GLU A CA 1
ATOM 624 C C . GLU A 1 80 ? 12.640 -4.726 -24.475 1.00 79.19 80 GLU A C 1
ATOM 626 O O . GLU A 1 80 ? 12.781 -4.911 -25.689 1.00 79.19 80 GLU A O 1
ATOM 631 N N . PRO A 1 81 ? 12.930 -3.554 -23.881 1.00 79.19 81 PRO A N 1
ATOM 632 C CA . PRO A 1 81 ? 13.546 -2.453 -24.606 1.00 79.19 81 PRO A CA 1
ATOM 633 C C . PRO A 1 81 ? 14.868 -2.898 -25.229 1.00 79.19 81 PRO A C 1
ATOM 635 O O . PRO A 1 81 ? 15.706 -3.534 -24.582 1.00 79.19 81 PRO A O 1
ATOM 638 N N . THR A 1 82 ? 15.077 -2.538 -26.485 1.00 86.19 82 THR A N 1
ATOM 639 C CA . THR A 1 82 ? 16.363 -2.707 -27.153 1.00 86.19 82 THR A CA 1
ATOM 640 C C . THR A 1 82 ? 17.422 -1.805 -26.514 1.00 86.19 82 THR A C 1
ATOM 642 O O . THR A 1 82 ? 17.124 -0.798 -25.869 1.00 86.19 82 THR A O 1
ATOM 645 N N . ALA A 1 83 ? 18.699 -2.135 -26.722 1.00 86.38 83 ALA A N 1
ATOM 646 C CA . ALA A 1 83 ? 19.804 -1.314 -26.223 1.00 86.38 83 ALA A CA 1
ATOM 647 C C . ALA A 1 83 ? 19.761 0.127 -26.767 1.00 86.38 83 ALA A C 1
ATOM 649 O O . ALA A 1 83 ? 20.165 1.058 -26.073 1.00 86.38 83 ALA A O 1
ATOM 650 N N . GLN A 1 84 ? 19.252 0.307 -27.989 1.00 84.38 84 GLN A N 1
ATOM 651 C CA . GLN A 1 84 ? 19.076 1.623 -28.591 1.00 84.38 84 GLN A CA 1
ATOM 652 C C . GLN A 1 84 ? 17.978 2.421 -27.880 1.00 84.38 84 GLN A C 1
ATOM 654 O O . GLN A 1 84 ? 18.230 3.545 -27.457 1.00 84.38 84 GLN A O 1
ATOM 659 N N . GLU A 1 85 ? 16.797 1.834 -27.679 1.00 82.81 85 GLU A N 1
ATOM 660 C CA . GLU A 1 85 ? 15.692 2.491 -26.967 1.00 82.81 85 GLU A CA 1
ATOM 661 C C . GLU A 1 85 ? 16.090 2.850 -25.529 1.00 82.81 85 GLU A C 1
ATOM 663 O O . GLU A 1 85 ? 15.809 3.949 -25.053 1.00 82.81 85 GLU A O 1
ATOM 668 N N . ALA A 1 86 ? 16.823 1.966 -24.844 1.00 86.31 86 ALA A N 1
ATOM 669 C CA . ALA A 1 86 ? 17.353 2.251 -23.513 1.00 86.31 86 ALA A CA 1
ATOM 670 C C . ALA A 1 86 ? 18.334 3.439 -23.514 1.00 86.31 86 ALA A C 1
ATOM 672 O O . ALA A 1 86 ? 18.296 4.273 -22.607 1.00 86.31 86 ALA A O 1
ATOM 673 N N . ALA A 1 87 ? 19.192 3.548 -24.534 1.00 89.56 87 ALA A N 1
ATOM 674 C CA . ALA A 1 87 ? 20.121 4.667 -24.675 1.00 89.56 87 ALA A CA 1
ATOM 675 C C . ALA A 1 87 ? 19.398 5.992 -24.975 1.00 89.56 87 ALA A C 1
ATOM 677 O O . ALA A 1 87 ? 19.801 7.039 -24.469 1.00 89.56 87 ALA A O 1
ATOM 678 N N . GLU A 1 88 ? 18.315 5.958 -25.755 1.00 90.19 88 GLU A N 1
ATOM 679 C CA . GLU A 1 88 ? 17.483 7.134 -26.033 1.00 90.19 88 GLU A CA 1
ATOM 680 C C . GLU A 1 88 ? 16.788 7.647 -24.766 1.00 90.19 88 GLU A C 1
ATOM 682 O O . GLU A 1 88 ? 16.819 8.852 -24.502 1.00 90.19 88 GLU A O 1
ATOM 687 N N . VAL A 1 89 ? 16.254 6.744 -23.934 1.00 87.25 89 VAL A N 1
ATOM 688 C CA . VAL A 1 89 ? 15.683 7.098 -22.624 1.00 87.25 89 VAL A CA 1
ATOM 689 C C . VAL A 1 89 ? 16.742 7.721 -21.716 1.00 87.25 89 VAL A C 1
ATOM 691 O O . VAL A 1 89 ? 16.523 8.805 -21.183 1.00 87.25 89 VAL A O 1
ATOM 694 N N . GLN A 1 90 ? 17.923 7.108 -21.596 1.00 88.38 90 GLN A N 1
ATOM 695 C CA . GLN A 1 90 ? 19.011 7.662 -20.777 1.00 88.38 90 GLN A CA 1
ATOM 696 C C . GLN A 1 90 ? 19.466 9.041 -21.270 1.00 88.38 90 GLN A C 1
ATOM 698 O O . GLN A 1 90 ? 19.725 9.943 -20.475 1.00 88.38 90 GLN A O 1
ATOM 703 N N . ALA A 1 91 ? 19.549 9.232 -22.588 1.00 92.06 91 ALA A N 1
ATOM 704 C CA . ALA A 1 91 ? 19.918 10.514 -23.172 1.00 92.06 91 ALA A CA 1
ATOM 705 C C . ALA A 1 91 ? 18.842 11.587 -22.950 1.00 92.06 91 ALA A C 1
ATOM 707 O O . ALA A 1 91 ? 19.183 12.763 -22.824 1.00 92.06 91 ALA A O 1
ATOM 708 N N . PHE A 1 92 ? 17.564 11.203 -22.911 1.00 90.38 92 PHE A N 1
ATOM 709 C CA . PHE A 1 92 ? 16.459 12.082 -22.542 1.00 90.38 92 PHE A CA 1
ATOM 710 C C . PHE A 1 92 ? 16.530 12.458 -21.056 1.00 90.38 92 PHE A C 1
ATOM 712 O O . PHE A 1 92 ? 16.523 13.642 -20.724 1.00 90.38 92 PHE A O 1
ATOM 719 N N . GLU A 1 93 ? 16.696 11.480 -20.166 1.00 90.06 93 GLU A N 1
ATOM 720 C CA . GLU A 1 93 ? 16.815 11.704 -18.720 1.00 90.06 93 GLU A CA 1
ATOM 721 C C . GLU A 1 93 ? 18.025 12.576 -18.361 1.00 90.06 93 GLU A C 1
ATOM 723 O O . GLU A 1 93 ? 17.937 13.424 -17.479 1.00 90.06 93 GLU A O 1
ATOM 728 N N . ALA A 1 94 ? 19.142 12.438 -19.080 1.00 92.75 94 ALA A N 1
ATOM 729 C CA . ALA A 1 94 ? 20.317 13.286 -18.889 1.00 92.75 94 ALA A CA 1
ATOM 730 C C . ALA A 1 94 ? 20.091 14.747 -19.325 1.00 92.75 94 ALA A C 1
ATOM 732 O O . ALA A 1 94 ? 20.750 15.652 -18.814 1.00 92.75 94 ALA A O 1
ATOM 733 N N . ARG A 1 95 ? 19.185 14.988 -20.283 1.00 93.94 95 ARG A N 1
ATOM 734 C CA . ARG A 1 95 ? 18.860 16.333 -20.793 1.00 93.94 95 ARG A CA 1
ATOM 735 C C . ARG A 1 95 ? 17.762 17.029 -19.995 1.00 93.94 95 ARG A C 1
ATOM 737 O O . ARG A 1 95 ? 17.687 18.255 -20.041 1.00 93.94 95 ARG A O 1
ATOM 744 N N . HIS A 1 96 ? 16.918 16.275 -19.296 1.00 91.56 96 HIS A N 1
ATOM 745 C CA . HIS A 1 96 ? 15.751 16.802 -18.597 1.00 91.56 96 HIS A CA 1
ATOM 746 C C . HIS A 1 96 ? 15.829 16.506 -17.105 1.00 91.56 96 HIS A C 1
ATOM 748 O O . HIS A 1 96 ? 15.893 15.350 -16.694 1.00 91.56 96 HIS A O 1
ATOM 754 N N . SER A 1 97 ? 15.769 17.558 -16.287 1.00 93.75 97 SER A N 1
ATOM 755 C CA . SER A 1 97 ? 15.694 17.408 -14.835 1.00 93.75 97 SER A CA 1
ATOM 756 C C . SER A 1 97 ? 14.441 16.612 -14.424 1.00 93.75 97 SER A C 1
ATOM 758 O O . SER A 1 97 ? 13.452 16.616 -15.160 1.00 93.75 97 SER A O 1
ATOM 760 N N . PRO A 1 98 ? 14.417 15.957 -13.250 1.00 88.75 98 PRO A N 1
ATOM 761 C CA . PRO A 1 98 ? 13.229 15.230 -12.790 1.00 88.75 98 PRO A CA 1
ATOM 762 C C . PRO A 1 98 ? 11.961 16.098 -12.715 1.00 88.75 98 PRO A C 1
ATOM 764 O O . PRO A 1 98 ? 10.861 15.619 -12.990 1.00 88.75 98 PRO A O 1
ATOM 767 N N . GLU A 1 99 ? 12.107 17.384 -12.383 1.00 89.75 99 GLU A N 1
ATOM 768 C CA . GLU A 1 99 ? 10.999 18.345 -12.373 1.00 89.75 99 GLU A CA 1
ATOM 769 C C . GLU A 1 99 ? 10.488 18.627 -13.793 1.00 89.75 99 GLU A C 1
ATOM 771 O O . GLU A 1 99 ? 9.278 18.592 -14.034 1.00 89.75 99 GLU A O 1
ATOM 776 N N . ASP A 1 100 ? 11.396 18.816 -14.756 1.00 90.00 100 ASP A N 1
ATOM 777 C CA . ASP A 1 100 ? 11.036 18.990 -16.166 1.00 90.00 100 ASP A CA 1
ATOM 778 C C . ASP A 1 100 ? 10.373 17.741 -16.749 1.00 90.00 100 ASP A C 1
ATOM 780 O O . ASP A 1 100 ? 9.378 17.854 -17.462 1.00 90.00 100 ASP A O 1
ATOM 784 N N . GLN A 1 101 ? 10.865 16.547 -16.413 1.00 87.88 101 GLN A N 1
ATOM 785 C CA . GLN A 1 101 ? 10.232 15.284 -16.801 1.00 87.88 101 GLN A CA 1
ATOM 786 C C . GLN A 1 101 ? 8.802 15.195 -16.250 1.00 87.88 101 GLN A C 1
ATOM 788 O O . GLN A 1 101 ? 7.876 14.828 -16.974 1.00 87.88 101 GLN A O 1
ATOM 793 N N . GLY A 1 102 ? 8.599 15.578 -14.984 1.00 85.62 102 GLY A N 1
ATOM 794 C CA . GLY A 1 102 ? 7.277 15.628 -14.360 1.00 85.62 102 GLY A CA 1
ATOM 795 C C . GLY A 1 102 ? 6.325 16.599 -15.064 1.00 85.62 102 GLY A C 1
ATOM 796 O O . GLY A 1 102 ? 5.153 16.270 -15.285 1.00 85.62 102 GLY A O 1
ATOM 797 N N . ARG A 1 103 ? 6.832 17.766 -15.479 1.00 90.69 103 ARG A N 1
ATOM 798 C CA . ARG A 1 103 ? 6.073 18.742 -16.270 1.00 90.69 103 ARG A CA 1
ATOM 799 C C . ARG A 1 103 ? 5.696 18.183 -17.642 1.00 90.69 103 ARG A C 1
ATOM 801 O O . ARG A 1 103 ? 4.513 18.183 -17.969 1.00 90.69 103 ARG A O 1
ATOM 808 N N . ILE A 1 104 ? 6.655 17.624 -18.384 1.00 86.44 104 ILE A N 1
ATOM 809 C CA . ILE A 1 104 ? 6.429 17.001 -19.702 1.00 86.44 104 ILE A CA 1
ATOM 810 C C . ILE A 1 104 ? 5.370 15.894 -19.606 1.00 86.44 104 ILE A C 1
ATOM 812 O O . ILE A 1 104 ? 4.428 15.864 -20.393 1.00 86.44 104 ILE A O 1
ATOM 816 N N . LEU A 1 105 ? 5.459 15.015 -18.603 1.00 81.62 105 LEU A N 1
ATOM 817 C CA . LEU A 1 105 ? 4.475 13.946 -18.390 1.00 81.62 105 LEU A CA 1
ATOM 818 C C . LEU A 1 105 ? 3.074 14.476 -18.074 1.00 81.62 105 LEU A C 1
ATOM 820 O O . LEU A 1 105 ? 2.081 13.839 -18.427 1.00 81.62 105 LEU A O 1
ATOM 824 N N . THR A 1 106 ? 2.984 15.600 -17.368 1.00 85.50 106 THR A N 1
ATOM 825 C CA . THR A 1 106 ? 1.701 16.235 -17.054 1.00 85.50 106 THR A CA 1
ATOM 826 C C . THR A 1 106 ? 1.088 16.846 -18.307 1.00 85.50 106 THR A C 1
ATOM 828 O O . THR A 1 106 ? -0.086 16.604 -18.576 1.00 85.50 106 THR A O 1
ATOM 831 N N . GLU A 1 107 ? 1.891 17.558 -19.101 1.00 87.00 107 GLU A N 1
ATOM 832 C CA . GLU A 1 107 ? 1.487 18.107 -20.399 1.00 87.00 107 GLU A CA 1
ATOM 833 C C . GLU A 1 107 ? 1.004 16.986 -21.335 1.00 87.00 107 GLU A C 1
ATOM 835 O O . GLU A 1 107 ? -0.075 17.081 -21.911 1.00 87.00 107 GLU A O 1
ATOM 840 N N . TRP A 1 108 ? 1.726 15.864 -21.414 1.00 81.12 108 TRP A N 1
ATOM 841 C CA . TRP A 1 108 ? 1.356 14.736 -22.275 1.00 81.12 108 TRP A CA 1
ATOM 842 C C . TRP A 1 108 ? 0.066 14.036 -21.850 1.00 81.12 108 TRP A C 1
ATOM 844 O O . TRP A 1 108 ? -0.702 13.612 -22.705 1.00 81.12 108 TRP A O 1
ATOM 854 N N . ARG A 1 109 ? -0.208 13.927 -20.545 1.00 78.81 109 ARG A N 1
ATOM 855 C CA . ARG A 1 109 ? -1.479 13.361 -20.055 1.00 78.81 109 ARG A CA 1
ATOM 856 C C . ARG A 1 109 ? -2.689 14.226 -20.389 1.00 78.81 109 ARG A C 1
ATOM 858 O O . ARG A 1 109 ? -3.800 13.710 -20.391 1.00 78.81 109 ARG A O 1
ATOM 865 N N . GLN A 1 110 ? -2.480 15.521 -20.604 1.00 83.81 110 GLN A N 1
ATOM 866 C CA . GLN A 1 110 ? -3.536 16.453 -20.995 1.00 83.81 110 GLN A CA 1
ATOM 867 C C . GLN A 1 110 ? -3.781 16.453 -22.506 1.00 83.81 110 GLN A C 1
ATOM 869 O O . GLN A 1 110 ? -4.802 16.971 -22.948 1.00 83.81 110 GLN A O 1
ATOM 874 N N . LEU A 1 111 ? -2.869 15.880 -23.297 1.00 80.69 111 LEU A N 1
ATOM 875 C CA . LEU A 1 111 ? -3.085 15.698 -24.724 1.00 80.69 111 LEU A CA 1
ATOM 876 C C . LEU A 1 111 ? -4.076 14.550 -24.937 1.00 80.69 111 LEU A C 1
ATOM 878 O O . LEU A 1 111 ? -3.765 13.383 -24.693 1.00 80.69 111 LEU A O 1
ATOM 882 N N . GLU A 1 112 ? -5.268 14.881 -25.426 1.00 74.69 112 GLU A N 1
ATOM 883 C CA . GLU A 1 112 ? -6.173 13.897 -26.015 1.00 74.69 112 GLU A CA 1
ATOM 884 C C . GLU A 1 112 ? -5.572 13.429 -27.345 1.00 74.69 112 GLU A C 1
ATOM 886 O O . GLU A 1 112 ? -5.643 14.110 -28.368 1.00 74.69 112 GLU A O 1
ATOM 891 N N . ILE A 1 113 ? -4.897 12.278 -27.315 1.00 73.12 113 ILE A N 1
ATOM 892 C CA . ILE A 1 113 ? -4.371 11.635 -28.519 1.00 73.12 113 ILE A CA 1
ATOM 893 C C . ILE A 1 113 ? -5.509 10.814 -29.129 1.00 73.12 113 ILE A C 1
ATOM 895 O O . ILE A 1 113 ? -5.882 9.778 -28.579 1.00 73.12 113 ILE A O 1
ATOM 899 N N . GLU A 1 114 ? -6.048 11.277 -30.257 1.00 73.75 114 GLU A N 1
ATOM 900 C CA . GLU A 1 114 ? -7.021 10.537 -31.061 1.00 73.75 114 GLU A CA 1
ATOM 901 C C . GLU A 1 114 ? -6.396 10.066 -32.387 1.00 73.75 114 GLU A C 1
ATOM 903 O O . GLU A 1 114 ? -5.953 10.895 -33.190 1.00 73.75 114 GLU A O 1
ATOM 908 N N . PRO A 1 115 ? -6.366 8.748 -32.665 1.00 77.50 115 PRO A N 1
ATOM 909 C CA . PRO A 1 115 ? -6.796 7.645 -31.798 1.00 77.50 115 PRO A CA 1
ATOM 910 C C . PRO A 1 115 ? -5.841 7.438 -30.607 1.00 77.50 115 PRO A C 1
ATOM 912 O O . PRO A 1 115 ? -4.685 7.859 -30.681 1.00 77.50 115 PRO A O 1
ATOM 915 N N . PRO A 1 116 ? -6.280 6.773 -29.520 1.00 77.31 116 PRO A N 1
ATOM 916 C CA . PRO A 1 116 ? -5.439 6.549 -28.348 1.00 77.31 116 PRO A CA 1
ATOM 917 C C . PRO A 1 116 ? -4.112 5.894 -28.736 1.00 77.31 116 PRO A C 1
ATOM 919 O O . PRO A 1 116 ? -4.050 5.053 -29.633 1.00 77.31 116 PRO A O 1
ATOM 922 N N . LEU A 1 117 ? -3.035 6.249 -28.029 1.00 72.19 117 LEU A N 1
ATOM 923 C CA . LEU A 1 117 ? -1.679 5.790 -28.351 1.00 72.19 117 LEU A CA 1
ATOM 924 C C . LEU A 1 117 ? -1.576 4.257 -28.449 1.00 72.19 117 LEU A C 1
ATOM 926 O O . LEU A 1 117 ? -0.845 3.740 -29.289 1.00 72.19 117 LEU A O 1
ATOM 930 N N . SER A 1 118 ? -2.349 3.526 -27.641 1.00 71.25 118 SER A N 1
ATOM 931 C CA . SER A 1 118 ? -2.461 2.065 -27.721 1.00 71.25 118 SER A CA 1
ATOM 932 C C . SER A 1 118 ? -2.941 1.580 -29.090 1.00 71.25 118 SER A C 1
ATOM 934 O O . SER A 1 118 ? -2.401 0.616 -29.624 1.00 71.25 118 SER A O 1
ATOM 936 N N . GLU A 1 119 ? -3.920 2.255 -29.682 1.00 77.00 119 GLU A N 1
ATOM 937 C CA . GLU A 1 119 ? -4.440 1.938 -31.008 1.00 77.00 119 GLU A CA 1
ATOM 938 C C . GLU A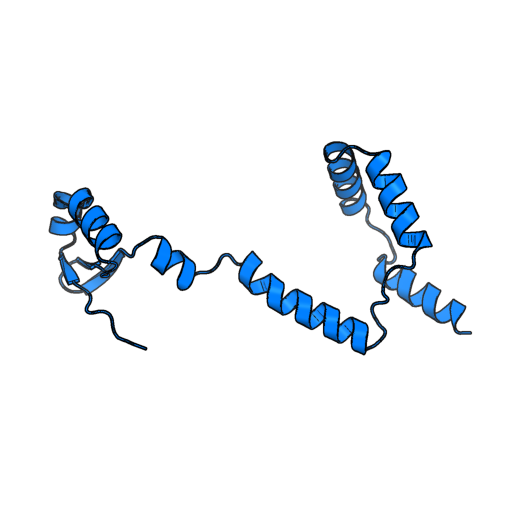 1 119 ? -3.442 2.310 -32.108 1.00 77.00 119 GLU A C 1
ATOM 940 O O . GLU A 1 119 ? -3.249 1.534 -33.044 1.00 77.00 119 GLU A O 1
ATOM 945 N N . ILE A 1 120 ? -2.750 3.447 -31.977 1.00 78.81 120 ILE A N 1
ATOM 946 C CA . ILE A 1 120 ? -1.668 3.832 -32.899 1.00 78.81 120 ILE A CA 1
ATOM 947 C C . ILE A 1 120 ? -0.574 2.754 -32.917 1.00 78.81 120 ILE A C 1
ATOM 949 O O . ILE A 1 120 ? -0.158 2.316 -33.990 1.00 78.81 120 ILE A O 1
ATOM 953 N N . ILE A 1 121 ? -0.144 2.286 -31.739 1.00 74.50 121 ILE A N 1
ATOM 954 C CA . ILE A 1 121 ? 0.886 1.247 -31.597 1.00 74.50 121 ILE A CA 1
ATOM 955 C C . ILE A 1 121 ? 0.434 -0.071 -32.236 1.00 74.50 121 ILE A C 1
ATOM 957 O O . ILE A 1 121 ? 1.193 -0.673 -32.99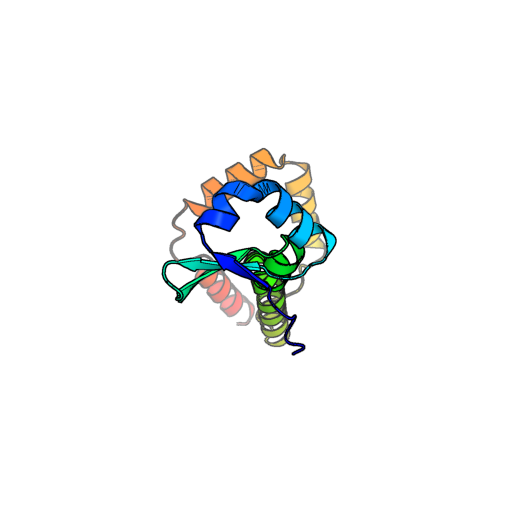5 1.00 74.50 121 ILE A O 1
ATOM 961 N N . LEU A 1 122 ? -0.801 -0.512 -31.972 1.00 73.88 122 LEU A N 1
ATOM 962 C CA . LEU A 1 122 ? -1.335 -1.755 -32.542 1.00 73.88 122 LEU A CA 1
ATOM 963 C C . LEU A 1 122 ? -1.403 -1.695 -34.073 1.00 73.88 122 LEU A C 1
ATOM 965 O O . LEU A 1 122 ? -0.928 -2.613 -34.741 1.00 73.88 122 LEU A O 1
ATOM 969 N N . ARG A 1 123 ? -1.900 -0.586 -34.633 1.00 78.50 123 ARG A N 1
ATOM 970 C CA . ARG A 1 123 ? -1.977 -0.386 -36.089 1.00 78.50 123 ARG A CA 1
ATOM 971 C C . ARG A 1 123 ? -0.600 -0.367 -36.752 1.00 78.50 123 ARG A C 1
ATOM 973 O O . ARG A 1 123 ? -0.447 -0.884 -37.855 1.00 78.50 123 ARG A O 1
ATOM 980 N N . ASN A 1 124 ? 0.402 0.232 -36.109 1.00 78.00 124 ASN A N 1
ATOM 981 C CA . ASN A 1 124 ? 1.767 0.244 -36.642 1.00 78.00 124 ASN A CA 1
ATOM 982 C C . ASN A 1 124 ? 2.375 -1.161 -36.647 1.00 78.00 124 ASN A C 1
ATOM 984 O O . ASN A 1 124 ? 2.947 -1.572 -37.654 1.00 78.00 124 ASN A O 1
ATOM 988 N N . ARG A 1 125 ? 2.161 -1.933 -35.577 1.00 72.75 125 ARG A N 1
ATOM 989 C CA . ARG A 1 125 ? 2.626 -3.321 -35.489 1.00 72.75 125 ARG A CA 1
ATOM 990 C C . ARG A 1 125 ? 2.027 -4.213 -36.580 1.00 72.75 125 ARG A C 1
ATOM 992 O O . ARG A 1 125 ? 2.736 -5.033 -37.149 1.00 72.75 125 ARG A O 1
ATOM 999 N N . GLU A 1 126 ? 0.741 -4.059 -36.891 1.00 76.56 126 GLU A N 1
ATOM 1000 C CA . GLU A 1 126 ? 0.089 -4.812 -37.976 1.00 76.56 126 GLU A CA 1
ATOM 1001 C C . GLU A 1 126 ? 0.701 -4.508 -39.354 1.00 76.56 126 GLU A C 1
ATOM 1003 O O . GLU A 1 126 ? 0.830 -5.408 -40.185 1.00 76.56 126 GLU A O 1
ATOM 1008 N N . ARG A 1 127 ? 1.125 -3.258 -39.586 1.00 74.81 127 ARG A N 1
ATOM 1009 C CA . ARG A 1 127 ? 1.789 -2.850 -40.834 1.00 74.81 127 ARG A CA 1
ATOM 1010 C C . ARG A 1 127 ? 3.204 -3.399 -40.969 1.00 74.81 127 ARG A C 1
ATOM 1012 O O . ARG A 1 127 ? 3.602 -3.709 -42.079 1.00 74.81 127 ARG A O 1
ATOM 1019 N N . GLU A 1 128 ? 3.955 -3.509 -39.876 1.00 68.81 128 GLU A N 1
ATOM 1020 C CA . GLU A 1 128 ? 5.325 -4.053 -39.892 1.00 68.81 128 GLU A CA 1
ATOM 1021 C C . GLU A 1 128 ? 5.371 -5.573 -40.113 1.00 68.81 128 GLU A C 1
ATOM 1023 O O . GLU A 1 128 ? 6.403 -6.112 -40.507 1.00 68.81 128 GLU A O 1
ATOM 1028 N N . LEU A 1 129 ? 4.261 -6.267 -39.854 1.00 60.53 129 LEU A N 1
ATOM 1029 C CA . LEU A 1 129 ? 4.123 -7.716 -40.027 1.00 60.53 129 LEU A CA 1
ATOM 1030 C C . LEU A 1 129 ? 3.535 -8.125 -41.394 1.00 60.53 129 LEU A C 1
ATOM 1032 O O . LEU A 1 129 ? 3.423 -9.326 -41.648 1.00 60.53 129 LEU A O 1
ATOM 1036 N N . SER A 1 130 ? 3.142 -7.159 -42.236 1.00 56.06 130 SER A N 1
ATOM 1037 C CA . SER A 1 130 ? 2.568 -7.361 -43.582 1.00 56.06 130 SER A CA 1
ATOM 1038 C C . SER A 1 130 ? 3.607 -7.149 -44.679 1.00 56.06 130 SER A C 1
ATOM 1040 O O . SER A 1 130 ? 3.567 -7.911 -45.670 1.00 56.06 130 SER A O 1
#

Secondary structure (DSSP, 8-state):
------EEEEHHHHHHTHHHHHHHHHHH---EEEEETTEEEEEE--HHHHHHHS--HHHHHHHHHHHHHHHHHHTTSSPPPPHHHHHHHHHHHHHS-HHHHHHHHHHHHHS--SS-HHHHHHHHHHHHT-

pLDDT: mean 83.25, std 12.44, range [39.25, 97.19]

Solvent-accessible surface area (backbone atoms only — not comparable to full-atom values)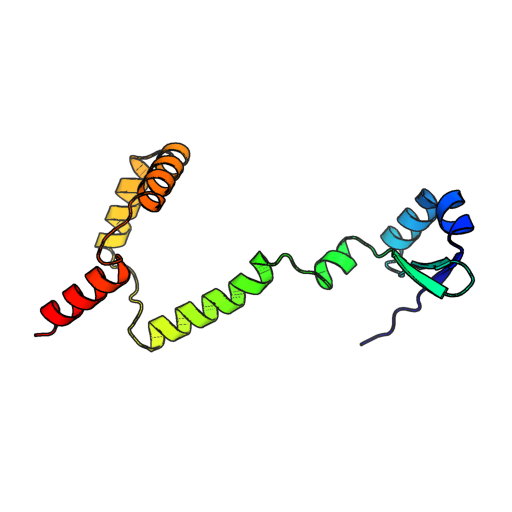: 7700 Å² total; per-residue (Å²): 132,85,80,73,76,60,48,76,43,48,49,69,54,48,67,76,43,40,70,59,52,53,51,47,16,61,73,70,63,44,38,36,33,32,21,57,98,85,41,85,73,48,72,51,63,25,71,70,58,46,44,70,77,54,58,58,66,69,70,63,44,50,64,52,49,50,52,51,50,49,53,33,36,75,70,70,75,43,79,82,79,48,75,63,58,51,50,52,52,52,55,48,55,75,74,37,54,74,68,54,47,53,49,52,55,51,58,54,72,69,53,85,55,84,71,46,65,70,55,52,51,52,56,52,54,58,60,78,77,105

Nearest PDB structures (foldseek):
  2a6q-assembly3_D  TM=8.070E-01  e=3.571E-03  Escherichia coli
  2a6q-assembly1_A  TM=5.989E-01  e=1.951E-03  Escherichia coli
  6l8e-assembly1_B  TM=9.064E-01  e=5.243E-02  Staphylococcus aureus subsp. aureus NCTC 8325
  6l8f-assembly1_A  TM=5.681E-01  e=8.550E-03  Staphylococcus aureus subsp. aureus NCTC 8325
  3g5o-assembly1_D  TM=5.434E-01  e=6.536E-03  Mycobacterium tuberculosis H37Rv

Foldseek 3Di:
DDDQDAAEDEPVCCVVCVVVQLVCQQVVQHKYFYDYPRDGDDIDGHPVVVCVVPPPVVVVVVVVVVVVVVVCVVVVNDDDDDPVNVVVVVVVPVVADPVRVVVVVVVVVPDPDVVPPVVVVVVVVVVVVD

Sequence (130 aa):
MAIKTAKRIPATEAKTHFGQVVQEVATTGTPVIIQHRGDDQAVIISLRDFQRLWPLEEARLAPERERVRTALRTAGLLSEPTAQEAAEVQAFEARHSPEDQGRILTEWRQLEIEPPLSEIILRNRERELS